Protein AF-A0A1M3QYA3-F1 (afdb_monomer)

Foldseek 3Di:
DDDPDDPDPVVVVVVVVPDPDDDDDDDDDDPDDPPDPPDDDDDDDDDDDDDDDDDPPPPVPLFDPPPPDPVLVVQCVVQVKDQADPDQCFFLLQAPQWADDPDPQHFTAGNRGDGTHRRRMHGNPGDGPVD

Radius of gyration: 26.62 Å; Cα contacts (8 Å, |Δi|>4): 125; chains: 1; bounding box: 57×58×57 Å

Structure (mmCIF, N/CA/C/O backbone):
data_AF-A0A1M3QYA3-F1
#
_entry.id   AF-A0A1M3QYA3-F1
#
loop_
_atom_site.group_PDB
_atom_site.id
_atom_site.type_symbol
_atom_site.label_atom_id
_atom_site.label_alt_id
_atom_site.label_comp_id
_atom_site.label_asym_id
_atom_site.label_entity_id
_atom_site.label_seq_id
_atom_site.pdbx_PDB_ins_code
_atom_site.Cartn_x
_atom_site.Cartn_y
_atom_site.Cartn_z
_atom_site.occupancy
_atom_site.B_iso_or_equiv
_atom_site.auth_seq_id
_atom_site.auth_comp_id
_atom_site.auth_asym_id
_atom_site.auth_atom_id
_atom_site.pdbx_PDB_model_num
ATOM 1 N N . MET A 1 1 ? -35.812 -14.166 -25.492 1.00 38.81 1 MET A N 1
ATOM 2 C CA . MET A 1 1 ? -34.495 -13.525 -25.268 1.00 38.81 1 MET A CA 1
ATOM 3 C C . MET A 1 1 ? -34.704 -12.264 -24.437 1.00 38.81 1 MET A C 1
ATOM 5 O O . MET A 1 1 ? -35.428 -11.384 -24.879 1.00 38.81 1 MET A O 1
ATOM 9 N N . LYS A 1 2 ? -34.163 -12.217 -23.213 1.00 43.97 2 LYS A N 1
ATOM 10 C CA . LYS A 1 2 ? -34.249 -11.064 -22.299 1.00 43.97 2 LYS A CA 1
ATOM 11 C C . LYS A 1 2 ? -33.121 -10.080 -22.628 1.00 43.97 2 LYS A C 1
ATOM 13 O O . LYS A 1 2 ? -31.963 -10.480 -22.584 1.00 43.97 2 LYS A O 1
ATOM 18 N N . LYS A 1 3 ? -33.444 -8.818 -22.919 1.00 50.62 3 LYS A N 1
ATOM 19 C CA . LYS A 1 3 ? -32.495 -7.702 -22.796 1.00 50.62 3 LYS A CA 1
ATOM 20 C C . LYS A 1 3 ? -32.836 -6.975 -21.503 1.00 50.62 3 LYS A C 1
ATOM 22 O O . LYS A 1 3 ? -33.942 -6.463 -21.363 1.00 50.62 3 LYS A O 1
ATOM 27 N N . VAL A 1 4 ? -31.924 -7.021 -20.540 1.00 55.59 4 VAL A N 1
ATOM 28 C CA . VAL A 1 4 ? -32.019 -6.233 -19.311 1.00 55.59 4 VAL A CA 1
ATOM 29 C C . VAL A 1 4 ? -31.307 -4.927 -19.628 1.00 55.59 4 VAL A C 1
ATOM 31 O O . VAL A 1 4 ? -30.080 -4.889 -19.662 1.00 55.59 4 VAL A O 1
ATOM 34 N N . ASP A 1 5 ? -32.082 -3.914 -20.010 1.00 57.56 5 ASP A N 1
ATOM 35 C CA . ASP A 1 5 ? -31.533 -2.626 -20.412 1.00 57.56 5 ASP A CA 1
ATOM 36 C C . ASP A 1 5 ? -31.071 -1.831 -19.189 1.00 57.56 5 ASP A C 1
ATOM 38 O O . ASP A 1 5 ? -31.710 -1.779 -18.136 1.00 57.56 5 ASP A O 1
ATOM 42 N N . MET A 1 6 ? -29.887 -1.274 -19.370 1.00 54.12 6 MET A N 1
ATOM 43 C CA . MET A 1 6 ? -29.020 -0.615 -18.416 1.00 54.12 6 MET A CA 1
ATOM 44 C C . MET A 1 6 ? -29.755 0.528 -17.702 1.00 54.12 6 MET A C 1
ATOM 46 O O . MET A 1 6 ? -30.182 1.494 -18.330 1.00 54.12 6 MET A O 1
ATOM 50 N N . TYR A 1 7 ? -29.894 0.414 -16.378 1.00 60.75 7 TYR A N 1
ATOM 51 C CA . TYR A 1 7 ? -30.497 1.424 -15.507 1.00 60.75 7 TYR A CA 1
ATOM 52 C C . TYR A 1 7 ? -29.838 2.796 -15.743 1.00 60.75 7 TYR A C 1
ATOM 54 O O . TYR A 1 7 ? -28.663 3.028 -15.442 1.00 60.75 7 TYR A O 1
ATOM 62 N N . ASP A 1 8 ? -30.607 3.682 -16.369 1.00 66.31 8 ASP A N 1
ATOM 63 C CA . ASP A 1 8 ? -30.140 4.878 -17.057 1.00 66.31 8 ASP A CA 1
ATOM 64 C C . ASP A 1 8 ? -29.818 6.009 -16.063 1.00 66.31 8 ASP A C 1
ATOM 66 O O . ASP A 1 8 ? -30.690 6.773 -15.633 1.00 66.31 8 ASP A O 1
ATOM 70 N N . ARG A 1 9 ? -28.533 6.140 -15.697 1.00 66.06 9 ARG A N 1
ATOM 71 C CA . ARG A 1 9 ? -27.993 7.224 -14.840 1.00 66.06 9 ARG A CA 1
ATOM 72 C C . ARG A 1 9 ? -28.381 8.626 -15.339 1.00 66.06 9 ARG A C 1
ATOM 74 O O . ARG A 1 9 ? -28.381 9.577 -14.560 1.00 66.06 9 ARG A O 1
ATOM 81 N N . ARG A 1 10 ? -28.737 8.776 -16.621 1.00 62.84 10 ARG A N 1
ATOM 82 C CA . ARG A 1 10 ? -29.099 10.062 -17.238 1.00 62.84 10 ARG A CA 1
ATOM 83 C C . ARG A 1 10 ? -30.530 10.496 -16.911 1.00 62.84 10 ARG A C 1
ATOM 85 O O . ARG A 1 10 ? -30.829 11.686 -17.008 1.00 62.84 10 ARG A O 1
ATOM 92 N N . ARG A 1 11 ? -31.407 9.578 -16.483 1.00 57.88 11 ARG A N 1
ATOM 93 C CA . ARG A 1 11 ? -32.790 9.904 -16.089 1.00 57.88 11 ARG A CA 1
ATOM 94 C C . ARG A 1 11 ? -32.853 10.608 -14.730 1.00 57.88 11 ARG A C 1
ATOM 96 O O . ARG A 1 11 ? -33.621 11.553 -14.588 1.00 57.88 11 ARG A O 1
ATOM 103 N N . PHE A 1 12 ? -31.981 10.230 -13.792 1.00 60.69 12 PHE A N 1
ATOM 104 C CA . PHE A 1 12 ? -31.860 10.889 -12.483 1.00 60.69 12 PHE A CA 1
ATOM 105 C C . PHE A 1 12 ? -31.367 12.334 -12.597 1.00 60.69 12 PHE A C 1
ATOM 107 O O . PHE A 1 12 ? -31.934 13.226 -11.974 1.00 60.69 12 PHE A O 1
ATOM 114 N N . LEU A 1 13 ? -30.378 12.591 -13.459 1.00 64.00 13 LEU A N 1
ATOM 115 C CA . LEU A 1 13 ? -29.887 13.953 -13.694 1.00 64.00 13 LEU A CA 1
ATOM 116 C C . LEU A 1 13 ? -30.956 14.846 -14.339 1.00 64.00 13 LEU A C 1
ATOM 118 O O . LEU A 1 13 ? -31.041 16.018 -14.002 1.00 64.00 13 LEU A O 1
ATOM 122 N N . LYS A 1 14 ? -31.827 14.303 -15.202 1.00 54.22 14 LYS A N 1
ATOM 123 C CA . LYS A 1 14 ? -32.943 15.066 -15.790 1.00 54.22 14 LYS A CA 1
ATOM 124 C C . LYS A 1 14 ? -34.113 15.302 -14.826 1.00 54.22 14 LYS A C 1
ATOM 126 O O . LYS A 1 14 ? -34.856 16.25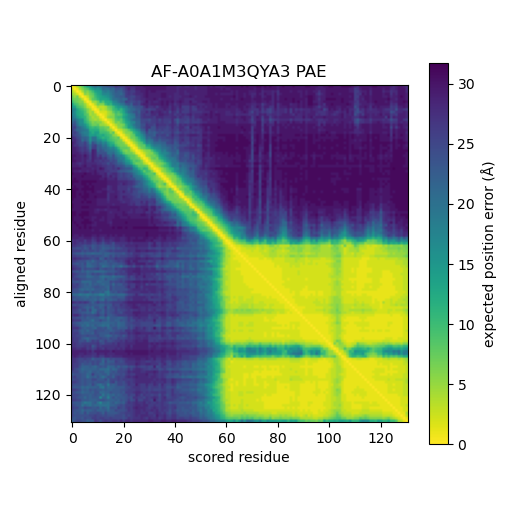5 -15.025 1.00 54.22 14 LYS A O 1
ATOM 131 N N . GLN A 1 15 ? -34.276 14.478 -13.791 1.00 57.97 15 GLN A N 1
ATOM 132 C CA . GLN A 1 15 ? -35.319 14.654 -12.770 1.00 57.97 15 GLN A CA 1
ATOM 133 C C . GLN A 1 15 ? -34.883 15.551 -11.594 1.00 57.97 15 GLN A C 1
ATOM 135 O O . GLN A 1 15 ? -35.739 16.015 -10.848 1.00 57.97 15 GLN A O 1
ATOM 140 N N . GLY A 1 16 ? -33.584 15.846 -11.451 1.00 57.06 16 GLY A N 1
ATOM 141 C CA . GLY A 1 16 ? -33.039 16.677 -10.366 1.00 57.06 16 GLY A CA 1
ATOM 142 C C . GLY A 1 16 ? -33.064 18.197 -10.590 1.00 57.06 16 GLY A C 1
ATOM 143 O O . GLY A 1 16 ? -32.897 18.943 -9.634 1.00 57.06 16 GLY A O 1
ATOM 144 N N . PHE A 1 17 ? -33.303 18.681 -11.814 1.00 55.88 17 PHE A N 1
ATOM 145 C CA . PHE A 1 17 ? -33.327 20.126 -12.122 1.00 55.88 17 PHE A CA 1
ATOM 146 C C . PHE A 1 17 ? -34.729 20.769 -12.053 1.00 55.88 17 PHE A C 1
ATOM 148 O O . PHE A 1 17 ? -34.881 21.942 -12.377 1.00 55.88 17 PHE A O 1
ATOM 155 N N . GLY A 1 18 ? -35.762 20.021 -11.643 1.00 56.50 18 GLY A N 1
ATOM 156 C CA . GLY A 1 18 ? -37.169 20.450 -11.707 1.00 56.50 18 GLY A CA 1
ATOM 157 C C . GLY A 1 18 ? -37.798 20.990 -10.415 1.00 56.50 18 GLY A C 1
ATOM 158 O O . GLY A 1 18 ? -38.992 21.261 -10.428 1.00 56.50 18 GLY A O 1
ATOM 159 N N . TYR A 1 19 ? -37.051 21.136 -9.314 1.00 59.12 19 TYR A N 1
ATOM 160 C CA . TYR A 1 19 ? -37.599 21.589 -8.021 1.00 59.12 19 TYR A CA 1
ATOM 161 C C . TYR A 1 19 ? -36.664 22.557 -7.276 1.00 59.12 19 TYR A C 1
ATOM 163 O O . TYR A 1 19 ? -36.269 22.312 -6.140 1.00 59.12 19 TYR A O 1
ATOM 171 N N . ILE A 1 20 ? -36.328 23.688 -7.900 1.00 60.56 20 ILE A N 1
ATOM 172 C CA . ILE A 1 20 ? -35.880 24.884 -7.167 1.00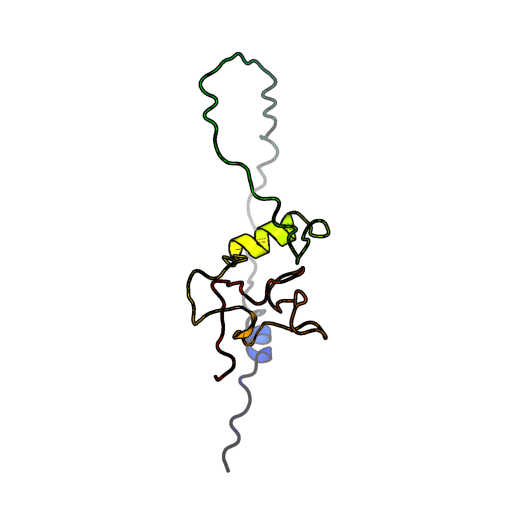 60.56 20 ILE A CA 1
ATOM 173 C C . ILE A 1 20 ? -36.841 26.017 -7.527 1.00 60.56 20 ILE A C 1
ATOM 175 O O . ILE A 1 20 ? -36.590 26.848 -8.396 1.00 60.56 20 ILE A O 1
ATOM 179 N N . SER A 1 21 ? -38.010 25.979 -6.894 1.00 57.97 21 SER A N 1
ATOM 180 C CA . SER A 1 21 ? -38.971 27.075 -6.870 1.00 57.97 21 SER A CA 1
ATOM 181 C C . SER A 1 21 ? -38.455 28.194 -5.963 1.00 57.97 21 SER A C 1
ATOM 183 O O . SER A 1 21 ? -38.059 27.966 -4.823 1.00 57.97 21 SER A O 1
ATOM 185 N N . ILE A 1 22 ? -38.474 29.400 -6.517 1.00 59.62 22 ILE A N 1
ATOM 186 C CA . ILE A 1 22 ? -38.080 30.686 -5.942 1.00 59.62 22 ILE A CA 1
ATOM 187 C C . ILE A 1 22 ? -38.822 30.973 -4.623 1.00 59.62 22 ILE A C 1
ATOM 189 O O . ILE A 1 22 ? -40.048 31.036 -4.605 1.00 59.62 22 ILE A O 1
ATOM 193 N N . LEU A 1 23 ? -38.070 31.260 -3.557 1.00 60.50 23 LEU A N 1
ATOM 194 C CA . LEU A 1 23 ? -38.485 32.166 -2.482 1.00 60.50 23 LEU A CA 1
ATOM 195 C C . LEU A 1 23 ? -37.419 33.258 -2.364 1.00 60.50 23 LEU A C 1
ATOM 197 O O . LEU A 1 23 ? -36.410 33.105 -1.682 1.00 60.50 23 LEU A O 1
ATOM 201 N N . ALA A 1 24 ? -37.639 34.357 -3.079 1.00 59.44 24 ALA A N 1
ATOM 202 C CA . ALA A 1 24 ? -37.030 35.635 -2.756 1.00 59.44 24 ALA A CA 1
ATOM 203 C C . ALA A 1 24 ? -37.989 36.365 -1.810 1.00 59.44 24 ALA A C 1
ATOM 205 O O . ALA A 1 24 ? -39.158 36.507 -2.154 1.00 59.44 24 ALA A O 1
ATOM 206 N N . ILE A 1 25 ? -37.495 36.768 -0.635 1.00 53.94 25 ILE A N 1
ATOM 207 C CA . ILE A 1 25 ? -37.727 38.034 0.093 1.00 53.94 25 ILE A CA 1
ATOM 208 C C . ILE A 1 25 ? -37.219 37.828 1.531 1.00 53.94 25 ILE A C 1
ATOM 210 O O . ILE A 1 25 ? -37.770 37.021 2.275 1.00 53.94 25 ILE A O 1
ATOM 214 N N . GLY A 1 26 ? -36.211 38.609 1.934 1.00 48.16 26 GLY A N 1
ATOM 215 C CA . GLY A 1 26 ? -35.978 38.921 3.347 1.00 48.16 26 GLY A CA 1
ATOM 216 C C . GLY A 1 26 ? -34.520 38.918 3.804 1.00 48.16 26 GLY A C 1
ATOM 217 O O . GLY A 1 26 ? -33.953 37.864 4.051 1.00 48.16 26 GLY A O 1
ATOM 218 N N . GLY A 1 27 ? -33.969 40.112 4.040 1.00 56.50 27 GLY A N 1
ATOM 219 C CA . GLY A 1 27 ? -33.058 40.318 5.172 1.00 56.50 27 GLY A CA 1
ATOM 220 C C . GLY A 1 27 ? -31.568 40.439 4.868 1.00 56.50 27 GLY A C 1
ATOM 221 O O . GLY A 1 27 ? -30.809 39.485 4.974 1.00 56.50 27 GLY A O 1
ATOM 222 N N . VAL A 1 28 ? -31.137 41.675 4.618 1.00 63.94 28 VAL A N 1
ATOM 223 C CA . VAL A 1 28 ? -29.798 42.165 4.968 1.00 63.94 28 VAL A CA 1
ATOM 224 C C . VAL A 1 28 ? -29.581 41.971 6.474 1.00 63.94 28 VAL A C 1
ATOM 226 O O . VAL A 1 28 ? -30.439 42.380 7.243 1.00 63.94 28 VAL A O 1
ATOM 229 N N . VAL A 1 29 ? -28.470 41.343 6.866 1.00 59.41 29 VAL A N 1
ATOM 230 C CA . VAL A 1 29 ? -27.501 41.688 7.935 1.00 59.41 29 VAL A CA 1
ATOM 231 C C . VAL A 1 29 ? -26.747 40.391 8.247 1.00 59.41 29 VAL A C 1
ATOM 233 O O . VAL A 1 29 ? -27.347 39.443 8.727 1.00 59.41 29 VAL A O 1
ATOM 236 N N . TRP A 1 30 ? -25.448 40.345 7.953 1.00 55.66 30 TRP A N 1
ATOM 237 C CA . TRP A 1 30 ? -24.376 39.850 8.838 1.00 55.66 30 TRP A CA 1
ATOM 238 C C . TRP A 1 30 ? -23.049 40.104 8.115 1.00 55.66 30 TRP A C 1
ATOM 240 O O . TRP A 1 30 ? -22.365 39.217 7.611 1.00 55.66 30 TRP A O 1
ATOM 250 N N . GLY A 1 31 ? -22.722 41.393 8.010 1.00 51.81 31 GLY A N 1
ATOM 251 C CA . GLY A 1 31 ? -21.338 41.808 7.886 1.00 51.81 31 GLY A CA 1
ATOM 252 C C . GLY A 1 31 ? -20.667 41.676 9.251 1.00 51.81 31 GLY A C 1
ATOM 253 O O . GLY A 1 31 ? -21.227 42.096 10.257 1.00 51.81 31 GLY A O 1
ATOM 254 N N . ALA A 1 32 ? -19.463 41.115 9.234 1.00 51.88 32 ALA A N 1
ATOM 255 C CA . ALA A 1 32 ? -18.374 41.418 10.154 1.00 51.88 32 ALA A CA 1
ATOM 256 C C . ALA A 1 32 ? -18.644 41.276 11.664 1.00 51.88 32 ALA A C 1
ATOM 258 O O . ALA A 1 32 ? -18.848 42.252 12.378 1.00 51.88 32 ALA A O 1
ATOM 259 N N . CYS A 1 33 ? -18.407 40.066 12.171 1.00 54.69 33 CYS A N 1
ATOM 260 C CA . CYS A 1 33 ? -17.583 39.921 13.369 1.00 54.69 33 CYS A CA 1
ATOM 261 C C . CYS A 1 33 ? -16.796 38.604 13.306 1.00 54.69 33 CYS A C 1
ATOM 263 O O . CYS A 1 33 ? -17.202 37.582 13.842 1.00 54.69 33 CYS A O 1
ATOM 265 N N . ASN A 1 34 ? -15.648 38.632 12.629 1.00 49.78 34 ASN A N 1
ATOM 266 C CA . ASN A 1 34 ? -14.490 37.886 13.118 1.00 49.78 34 ASN A CA 1
ATOM 267 C C . ASN A 1 34 ? -13.225 38.744 12.972 1.00 49.78 34 ASN A C 1
ATOM 269 O O . ASN A 1 34 ? -12.233 38.345 12.373 1.00 49.78 34 ASN A O 1
ATOM 273 N N . SER A 1 35 ? -13.302 39.967 13.509 1.00 48.38 35 SER A N 1
ATOM 274 C CA . SER A 1 35 ? -12.127 40.705 13.979 1.00 48.38 35 SER A CA 1
ATOM 275 C C . SER A 1 35 ? -11.875 40.284 15.423 1.00 48.38 35 SER A C 1
ATOM 277 O O . SER A 1 35 ? -12.250 40.978 16.362 1.00 48.38 35 SER A O 1
ATOM 279 N N . GLY A 1 36 ? -11.274 39.111 15.588 1.00 39.66 36 GLY A N 1
ATOM 280 C CA . GLY A 1 36 ? -10.714 38.644 16.849 1.00 39.66 36 GLY A CA 1
ATOM 281 C C . GLY A 1 36 ? -9.210 38.469 16.697 1.00 39.66 36 GLY A C 1
ATOM 282 O O . GLY A 1 36 ? -8.729 37.351 16.562 1.00 39.66 36 GLY A O 1
ATOM 283 N N . ASN A 1 37 ? -8.466 39.577 16.694 1.00 43.16 37 ASN A N 1
ATOM 284 C CA . ASN A 1 37 ? -7.044 39.550 17.023 1.00 43.16 37 ASN A CA 1
ATOM 285 C C . ASN A 1 37 ? -6.921 39.130 18.497 1.00 43.16 37 ASN A C 1
ATOM 287 O O . ASN A 1 37 ? -7.187 39.942 19.380 1.00 43.16 37 ASN A O 1
ATOM 291 N N . VAL A 1 38 ? -6.510 37.891 18.772 1.00 41.28 38 VAL A N 1
ATOM 292 C CA . VAL A 1 38 ? -5.910 37.528 20.065 1.00 41.28 38 VAL A CA 1
ATOM 293 C C . VAL A 1 38 ? -4.433 37.280 19.806 1.00 41.28 38 VAL A C 1
ATOM 295 O O . VAL A 1 38 ? -4.010 36.209 19.378 1.00 41.28 38 VAL A O 1
ATOM 298 N N . SER A 1 39 ? -3.664 38.346 20.001 1.00 43.81 39 SER A N 1
ATOM 299 C CA . SER A 1 39 ? -2.211 38.334 19.977 1.00 43.81 39 SER A CA 1
ATOM 300 C C . SER A 1 39 ? -1.648 37.737 21.266 1.00 43.81 39 SER A C 1
ATOM 302 O O . SER A 1 39 ? -2.002 38.189 22.349 1.00 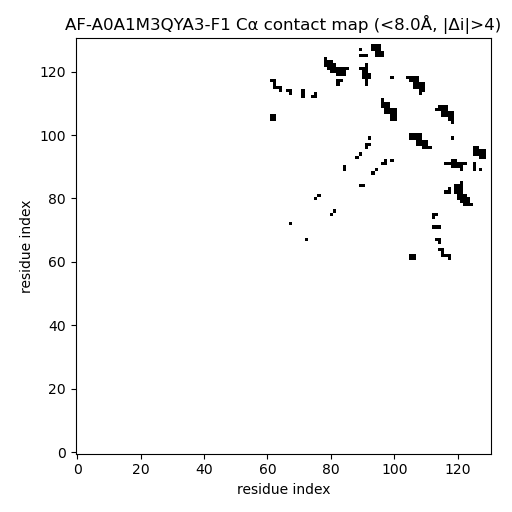43.81 39 SER A O 1
ATOM 304 N N . LYS A 1 40 ? -0.678 36.835 21.063 1.00 35.91 40 LYS A N 1
ATOM 305 C CA . LYS A 1 40 ? 0.595 36.665 21.798 1.00 35.91 40 LYS A CA 1
ATOM 306 C C . LYS A 1 40 ? 0.551 36.144 23.245 1.00 35.91 40 LYS A C 1
ATOM 308 O O . LYS A 1 40 ? -0.035 36.754 24.123 1.00 35.91 40 LYS A O 1
ATOM 313 N N . GLU A 1 41 ? 1.111 34.940 23.445 1.00 36.94 41 GLU A N 1
ATOM 314 C CA . GLU A 1 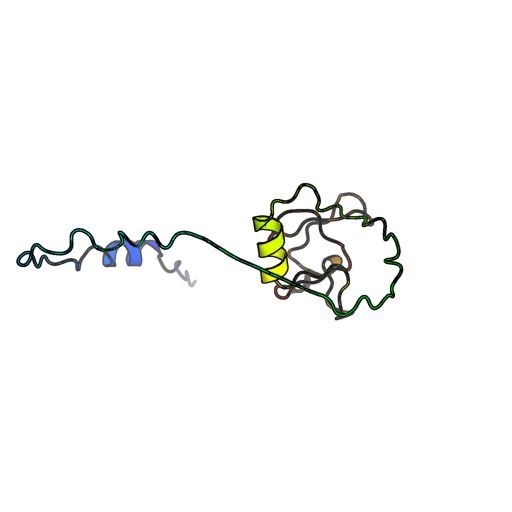41 ? 2.419 34.653 24.106 1.00 36.94 41 GLU A CA 1
ATOM 315 C C . GLU A 1 41 ? 2.283 34.644 25.650 1.00 36.94 41 GLU A C 1
ATOM 317 O O . GLU A 1 41 ? 1.703 35.550 26.222 1.00 36.94 41 GLU A O 1
ATOM 322 N N . GLN A 1 42 ? 2.723 33.645 26.426 1.00 38.53 42 GLN A N 1
ATOM 323 C CA . GLN A 1 42 ? 4.066 33.064 26.455 1.00 38.53 42 GLN A CA 1
ATOM 324 C C . GLN A 1 42 ? 4.135 31.800 27.359 1.00 38.53 42 GLN A C 1
ATOM 326 O O . GLN A 1 42 ? 3.594 31.763 28.460 1.00 38.53 42 GLN A O 1
ATOM 331 N N . LYS A 1 43 ? 4.880 30.802 26.864 1.00 48.84 43 LYS A N 1
ATOM 332 C CA . LYS A 1 43 ? 5.618 29.674 27.499 1.00 48.84 43 LYS A CA 1
ATOM 333 C C . LYS A 1 43 ? 6.378 30.073 28.803 1.00 48.84 43 LYS A C 1
ATOM 335 O O . LYS A 1 43 ? 6.822 31.221 28.828 1.00 48.84 43 LYS A O 1
ATOM 340 N N . PRO A 1 44 ? 6.619 29.212 29.840 1.00 45.22 44 PRO A N 1
ATOM 341 C CA . PRO A 1 44 ? 7.650 28.131 29.826 1.00 45.22 44 PRO A CA 1
ATOM 342 C C . PRO A 1 44 ? 7.378 26.852 30.670 1.00 45.22 44 PRO A C 1
ATOM 344 O O . PRO A 1 44 ? 6.702 26.907 31.684 1.00 45.22 44 PRO A O 1
ATOM 347 N N . ALA A 1 45 ? 7.715 25.656 30.141 1.00 41.00 45 ALA A N 1
ATOM 348 C CA . ALA A 1 45 ? 8.907 24.801 30.419 1.00 41.00 45 ALA A CA 1
ATOM 349 C C . ALA A 1 45 ? 8.712 23.912 31.683 1.00 41.00 45 ALA A C 1
ATOM 351 O O . ALA A 1 45 ? 8.056 24.349 32.609 1.00 41.00 45 ALA A O 1
ATOM 352 N N . ALA A 1 46 ? 9.183 22.672 31.851 1.00 37.38 46 ALA A N 1
ATOM 353 C CA . ALA A 1 46 ? 10.140 21.803 31.174 1.00 37.38 46 ALA A CA 1
ATOM 354 C C . ALA A 1 46 ? 9.957 20.341 31.679 1.00 37.38 46 ALA A C 1
ATOM 356 O O . ALA A 1 46 ? 9.487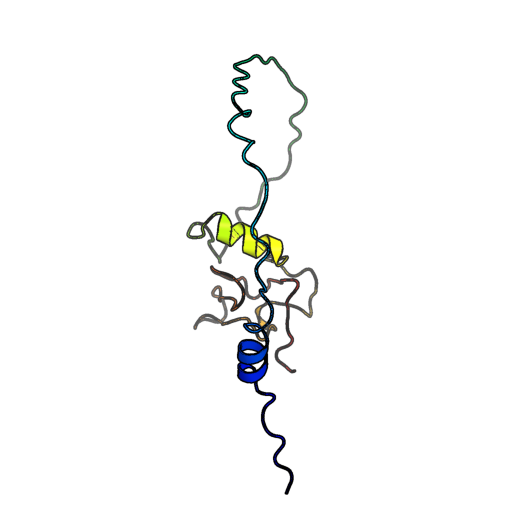 20.147 32.794 1.00 37.38 46 ALA A O 1
ATOM 357 N N . ASN A 1 47 ? 10.440 19.375 30.885 1.00 42.56 47 ASN A N 1
ATOM 358 C CA . ASN A 1 47 ? 11.074 18.092 31.254 1.00 42.56 47 ASN A CA 1
ATOM 359 C C . ASN A 1 47 ? 10.347 17.036 32.112 1.00 42.56 47 ASN A C 1
ATOM 361 O O . ASN A 1 47 ? 10.229 17.176 33.322 1.00 42.56 47 ASN A O 1
ATOM 365 N N . ALA A 1 48 ? 10.066 15.893 31.477 1.00 40.88 48 ALA A N 1
ATOM 366 C CA . ALA A 1 48 ? 10.376 14.518 31.914 1.00 40.88 48 ALA A CA 1
ATOM 367 C C . ALA A 1 48 ? 9.718 13.567 30.890 1.00 40.88 48 ALA A C 1
ATOM 369 O O . ALA A 1 48 ? 8.579 13.801 30.510 1.00 40.88 48 ALA A O 1
ATOM 370 N N . ALA A 1 49 ? 10.313 12.509 30.361 1.00 44.66 49 ALA A N 1
ATOM 371 C CA . ALA A 1 49 ? 11.632 11.930 30.504 1.00 44.66 49 ALA A CA 1
ATOM 372 C C . ALA A 1 49 ? 11.973 11.275 29.155 1.00 44.66 49 ALA A C 1
ATOM 374 O O . ALA A 1 49 ? 11.094 10.747 28.472 1.00 44.66 49 ALA A O 1
ATOM 375 N N . GLU A 1 50 ? 13.244 11.343 28.777 1.00 45.03 50 GLU A N 1
ATOM 376 C CA . GLU A 1 50 ? 13.832 10.436 27.802 1.00 45.03 50 GLU A CA 1
ATOM 377 C C . GLU A 1 50 ? 13.783 9.014 28.368 1.00 45.03 50 GLU A C 1
ATOM 379 O O . GLU A 1 50 ? 14.306 8.751 29.450 1.00 45.03 50 GLU A O 1
ATOM 384 N N . GLU A 1 51 ? 13.179 8.103 27.614 1.00 52.00 51 GLU A N 1
ATOM 385 C CA . GLU A 1 51 ? 13.324 6.664 27.793 1.00 52.00 51 GLU A CA 1
ATOM 386 C C . GLU A 1 51 ? 13.819 6.098 26.446 1.00 52.00 51 GLU A C 1
ATOM 388 O O . GLU A 1 51 ? 13.092 6.158 25.453 1.00 52.00 51 GLU A O 1
ATOM 393 N N . PRO A 1 52 ? 15.078 5.632 26.342 1.00 64.25 52 PRO A N 1
ATOM 394 C CA . PRO A 1 52 ? 15.528 4.771 25.249 1.00 64.25 52 PRO A CA 1
ATOM 395 C C . PRO A 1 52 ? 15.118 3.329 25.593 1.00 64.25 52 PRO A C 1
ATOM 397 O O . PRO A 1 52 ? 15.306 2.928 26.743 1.00 64.25 52 PRO A O 1
ATOM 400 N N . PRO A 1 53 ? 14.598 2.510 24.661 1.00 49.00 53 PRO A N 1
ATOM 401 C CA . PRO A 1 53 ? 15.314 2.116 23.445 1.00 49.00 53 PRO A CA 1
ATOM 402 C C . PRO A 1 53 ? 14.364 2.016 22.227 1.00 49.00 53 PRO A C 1
ATOM 404 O O . PRO A 1 53 ? 13.157 1.926 22.345 1.00 49.00 53 PRO A O 1
ATOM 407 N N . GLU A 1 54 ? 14.832 2.117 20.997 1.00 48.31 54 GLU A N 1
ATOM 408 C CA . GLU A 1 54 ? 15.202 0.930 20.240 1.00 48.31 54 GLU A CA 1
ATOM 409 C C . GLU A 1 54 ? 16.033 1.399 19.058 1.00 48.31 54 GLU A C 1
ATOM 411 O O . GLU A 1 54 ? 15.731 2.395 18.399 1.00 48.31 54 GLU A O 1
ATOM 416 N N . LYS A 1 55 ? 17.103 0.661 18.787 1.00 46.53 55 LYS A N 1
ATOM 417 C CA . LYS A 1 55 ? 17.809 0.761 17.522 1.00 46.53 55 LYS A CA 1
ATOM 418 C C . LYS A 1 55 ? 16.777 0.425 16.458 1.00 46.53 55 LYS A C 1
ATOM 420 O O . LYS A 1 55 ? 16.480 -0.750 16.286 1.00 46.53 55 LYS A O 1
ATOM 425 N N . VAL A 1 56 ? 16.224 1.434 15.788 1.00 44.62 56 VAL A N 1
ATOM 426 C CA . VAL A 1 56 ? 15.473 1.214 14.557 1.00 44.62 56 VAL A CA 1
ATOM 427 C C . VAL A 1 56 ? 16.464 0.476 13.660 1.00 44.62 56 VAL A C 1
ATOM 429 O O . VAL A 1 56 ? 17.506 1.061 13.331 1.00 44.62 56 VAL A O 1
ATOM 432 N N . PRO A 1 57 ? 16.270 -0.824 13.364 1.00 41.31 57 PRO A N 1
ATOM 433 C CA . PRO A 1 57 ? 17.093 -1.445 12.355 1.00 41.31 57 PRO A CA 1
ATOM 434 C C . PRO A 1 57 ? 16.874 -0.585 11.122 1.00 41.31 57 PRO A C 1
ATOM 436 O O . PRO A 1 57 ? 15.737 -0.263 10.775 1.00 41.31 57 PRO A O 1
ATOM 439 N N . VAL A 1 58 ? 17.969 -0.141 10.518 1.00 44.84 58 VAL A N 1
ATOM 440 C CA . VAL A 1 58 ? 17.941 0.445 9.187 1.00 44.84 58 VAL A CA 1
ATOM 441 C C . VAL A 1 58 ? 17.475 -0.685 8.270 1.00 44.84 58 VAL A C 1
ATOM 443 O O . VAL A 1 58 ? 18.279 -1.401 7.681 1.00 44.84 58 VAL A O 1
ATOM 446 N N . SER A 1 59 ? 16.162 -0.912 8.239 1.00 45.59 59 SER A N 1
ATOM 447 C CA . SER A 1 59 ? 15.500 -1.534 7.117 1.00 45.59 59 SER A CA 1
ATOM 448 C C . SER A 1 59 ? 15.745 -0.542 6.002 1.00 45.59 59 SER A C 1
ATOM 450 O O . SER A 1 59 ? 15.239 0.579 6.021 1.00 45.59 59 SER A O 1
ATOM 452 N N . SER A 1 60 ? 16.657 -0.883 5.100 1.00 55.94 60 SER A N 1
ATOM 453 C CA . SER A 1 60 ? 16.732 -0.220 3.812 1.00 55.94 60 SER A CA 1
ATOM 454 C C . SER A 1 60 ? 15.398 -0.501 3.132 1.00 55.94 60 SER A C 1
ATOM 456 O O . SER A 1 60 ? 15.267 -1.540 2.483 1.00 55.94 60 SER A O 1
ATOM 458 N N . ASP A 1 61 ? 14.400 0.347 3.389 1.00 67.12 61 ASP A N 1
ATOM 459 C CA . ASP A 1 61 ? 13.045 0.142 2.905 1.00 67.12 61 ASP A CA 1
ATOM 460 C C . ASP A 1 61 ? 13.109 -0.026 1.388 1.00 67.12 61 ASP A C 1
ATOM 462 O O . ASP A 1 61 ? 13.510 0.906 0.683 1.00 67.12 61 ASP A O 1
ATOM 466 N N . PRO A 1 62 ? 12.763 -1.207 0.850 1.00 75.06 62 PRO A N 1
ATOM 467 C CA . PRO A 1 62 ? 12.875 -1.450 -0.582 1.00 75.06 62 PRO A CA 1
ATOM 468 C C . PRO A 1 62 ? 11.923 -0.539 -1.370 1.00 75.06 62 PRO A C 1
ATOM 470 O O . PRO A 1 62 ? 12.124 -0.314 -2.563 1.00 75.06 62 PRO A O 1
ATOM 473 N N . CYS A 1 63 ? 10.900 -0.003 -0.696 1.00 87.56 63 CYS A N 1
ATOM 474 C CA . CYS A 1 63 ? 9.834 0.815 -1.251 1.00 87.56 63 CYS A CA 1
ATOM 475 C C . CYS A 1 63 ? 9.897 2.248 -0.730 1.00 87.56 63 CYS A C 1
ATOM 477 O O . CYS A 1 63 ? 9.017 2.673 0.013 1.00 87.56 63 CYS A O 1
ATOM 479 N N . ASP A 1 64 ? 10.915 2.994 -1.153 1.00 88.44 64 ASP A N 1
ATOM 480 C CA . ASP A 1 64 ? 11.103 4.391 -0.760 1.00 88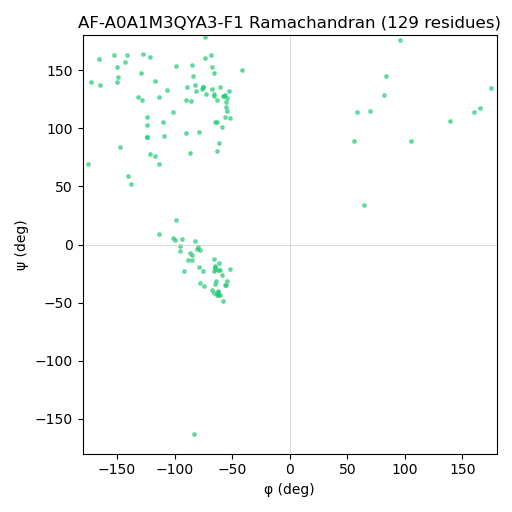.44 64 ASP A CA 1
ATOM 481 C C . ASP A 1 64 ? 9.870 5.268 -1.073 1.00 88.44 64 ASP A C 1
ATOM 483 O O . ASP A 1 64 ? 9.428 5.391 -2.218 1.00 88.44 64 ASP A O 1
ATOM 487 N N . ILE A 1 65 ? 9.321 5.905 -0.037 1.00 92.31 65 ILE A N 1
ATOM 488 C CA . ILE A 1 65 ? 8.161 6.799 -0.121 1.00 92.31 65 ILE A CA 1
ATOM 489 C C . ILE A 1 65 ? 8.529 8.289 -0.092 1.00 92.31 65 ILE A C 1
ATOM 491 O O . ILE A 1 65 ? 7.625 9.121 -0.058 1.00 92.31 65 ILE A O 1
ATOM 495 N N . THR A 1 66 ? 9.811 8.660 -0.113 1.00 91.00 66 THR A N 1
ATOM 496 C CA . THR A 1 66 ? 10.258 10.067 -0.022 1.00 91.00 66 THR A CA 1
ATOM 497 C C . THR A 1 66 ? 9.702 10.965 -1.129 1.00 91.00 66 THR A C 1
ATOM 499 O O . THR A 1 66 ? 9.532 12.165 -0.924 1.00 91.00 66 THR A O 1
ATOM 502 N N . ALA A 1 67 ? 9.360 10.394 -2.287 1.00 91.50 67 ALA A N 1
ATOM 503 C CA . ALA A 1 67 ? 8.737 11.108 -3.400 1.00 91.50 67 ALA A CA 1
ATOM 504 C C . ALA A 1 67 ? 7.227 11.380 -3.214 1.00 91.50 67 ALA A C 1
ATOM 506 O O . ALA A 1 67 ? 6.614 12.024 -4.068 1.00 91.50 67 ALA A O 1
ATOM 507 N N . LEU A 1 68 ? 6.600 10.875 -2.145 1.00 94.88 68 LEU A N 1
ATOM 508 C CA . LEU A 1 68 ? 5.177 11.077 -1.873 1.00 94.88 68 LEU A CA 1
ATOM 509 C C . LEU A 1 68 ? 4.897 12.398 -1.165 1.00 94.88 68 LEU A C 1
ATOM 511 O O . LEU A 1 68 ? 5.632 12.834 -0.283 1.00 94.88 68 LEU A O 1
ATOM 515 N N . THR A 1 69 ? 3.760 13.007 -1.504 1.00 98.00 69 THR A N 1
ATOM 516 C CA . THR A 1 69 ? 3.266 14.170 -0.766 1.00 98.00 69 THR A CA 1
ATOM 517 C C . THR A 1 69 ? 2.704 13.756 0.595 1.00 98.00 69 THR A C 1
ATOM 519 O O . THR A 1 69 ? 2.285 12.614 0.803 1.00 98.00 69 THR A O 1
ATOM 522 N N . GLU A 1 70 ? 2.586 14.706 1.524 1.00 97.25 70 GLU A N 1
ATOM 523 C CA . GLU A 1 70 ? 1.908 14.457 2.804 1.00 97.25 70 GLU A CA 1
ATOM 524 C C . GLU A 1 70 ? 0.469 13.956 2.620 1.00 97.25 70 GLU A C 1
ATOM 526 O O . GLU A 1 70 ? -0.013 13.134 3.403 1.00 97.25 70 GLU A O 1
ATOM 531 N N . GLN A 1 71 ? -0.224 14.439 1.584 1.00 97.94 71 GLN A N 1
ATOM 532 C CA . GLN A 1 71 ? -1.584 14.007 1.281 1.00 97.94 71 GLN A CA 1
ATOM 533 C C . GLN A 1 71 ? -1.617 12.547 0.818 1.00 97.94 71 GLN A C 1
ATOM 535 O O . GLN A 1 71 ? -2.499 11.799 1.239 1.00 97.94 71 GLN A O 1
ATOM 540 N N . ASP A 1 72 ? -0.644 12.113 0.014 1.00 97.81 72 ASP A N 1
ATOM 541 C CA . ASP A 1 72 ? -0.523 10.712 -0.399 1.00 97.81 72 ASP A CA 1
ATOM 542 C C . ASP A 1 72 ? -0.271 9.802 0.808 1.00 97.81 72 ASP A C 1
ATOM 544 O O . ASP A 1 72 ? -0.931 8.773 0.960 1.00 97.81 72 ASP A O 1
ATOM 548 N N . ILE A 1 73 ? 0.618 10.213 1.717 1.00 97.06 73 ILE A N 1
ATOM 549 C CA . ILE A 1 73 ? 0.904 9.475 2.955 1.00 97.06 73 ILE A CA 1
ATOM 550 C C . ILE A 1 73 ? -0.351 9.386 3.836 1.00 97.06 73 ILE A C 1
ATOM 552 O O . ILE A 1 73 ? -0.668 8.315 4.360 1.00 97.06 73 ILE A O 1
ATOM 556 N N . LYS A 1 74 ? -1.108 10.483 3.978 1.00 97.88 74 LYS A N 1
ATOM 557 C CA . LYS A 1 74 ? -2.386 10.488 4.711 1.00 97.88 74 LYS A CA 1
ATOM 558 C C . LYS A 1 74 ? -3.400 9.533 4.085 1.00 97.88 74 LYS A C 1
ATOM 560 O O . LYS A 1 74 ? -4.031 8.778 4.818 1.00 97.88 74 LYS A O 1
ATOM 565 N N . ASN A 1 75 ? -3.518 9.511 2.757 1.00 97.69 75 ASN A N 1
ATOM 566 C CA . ASN A 1 75 ? -4.426 8.603 2.053 1.00 97.69 75 ASN A CA 1
ATOM 567 C C . ASN A 1 75 ? -4.051 7.130 2.290 1.00 97.69 75 ASN A C 1
ATOM 569 O O . ASN A 1 75 ? -4.925 6.315 2.573 1.00 97.69 75 ASN A O 1
ATOM 573 N N . ARG A 1 76 ? -2.755 6.791 2.253 1.00 97.75 76 ARG A N 1
ATOM 574 C CA . ARG A 1 76 ? -2.264 5.437 2.570 1.00 97.75 76 ARG A CA 1
ATOM 575 C C . ARG A 1 76 ? -2.661 5.011 3.983 1.00 97.75 76 ARG A C 1
ATOM 577 O O . ARG A 1 76 ? -3.233 3.939 4.164 1.00 97.75 76 ARG A O 1
ATOM 584 N N . LYS A 1 77 ? -2.431 5.883 4.970 1.00 97.12 77 LYS A N 1
ATOM 585 C CA . LYS A 1 77 ? -2.819 5.643 6.369 1.00 97.12 77 LYS A CA 1
ATOM 586 C C . LYS A 1 77 ? -4.334 5.512 6.536 1.00 97.12 77 LYS A C 1
ATOM 588 O O . LYS A 1 77 ? -4.786 4.628 7.253 1.00 97.12 77 LYS A O 1
ATOM 593 N N . ALA A 1 78 ? -5.121 6.339 5.847 1.00 97.94 78 ALA A N 1
ATOM 594 C CA . ALA A 1 78 ? -6.583 6.290 5.897 1.00 97.94 78 ALA A CA 1
ATOM 595 C C . ALA A 1 78 ? -7.159 4.975 5.342 1.00 97.94 78 ALA A C 1
ATOM 597 O O . ALA A 1 78 ? -8.182 4.497 5.825 1.00 97.94 78 ALA A O 1
ATOM 598 N N . LEU A 1 79 ? -6.485 4.362 4.365 1.00 98.00 79 LEU A N 1
ATOM 599 C CA . LEU A 1 79 ? -6.817 3.031 3.843 1.00 98.00 79 LEU A CA 1
ATOM 600 C C . LEU A 1 79 ? -6.243 1.891 4.705 1.00 98.00 79 LEU A C 1
ATOM 602 O O . LEU A 1 79 ? -6.380 0.720 4.353 1.00 98.00 79 LEU A O 1
ATOM 606 N N . GLY A 1 80 ? -5.588 2.214 5.823 1.00 97.81 80 GLY A N 1
ATOM 607 C CA . GLY A 1 80 ? -4.965 1.247 6.721 1.00 97.81 80 GLY A CA 1
ATOM 608 C C . GLY A 1 80 ? -3.816 0.482 6.073 1.00 97.81 80 GLY A C 1
ATOM 609 O O . GLY A 1 80 ? -3.663 -0.705 6.347 1.00 97.81 80 GLY A O 1
ATOM 610 N N . TYR A 1 81 ? -3.061 1.126 5.176 1.00 97.81 81 TYR A N 1
ATOM 611 C CA . TYR A 1 81 ? -1.894 0.500 4.567 1.00 97.81 81 TYR A CA 1
ATOM 612 C C . TYR A 1 81 ? -0.795 0.246 5.607 1.00 97.81 81 TYR A C 1
ATOM 614 O O . TYR A 1 81 ? -0.393 1.167 6.321 1.00 97.81 81 TYR A O 1
ATOM 622 N N . VAL A 1 82 ? -0.289 -0.983 5.630 1.00 96.31 82 VAL A N 1
ATOM 623 C CA . VAL A 1 82 ? 0.877 -1.436 6.394 1.00 96.31 82 VAL A CA 1
ATOM 624 C C . VAL A 1 82 ? 1.835 -2.169 5.460 1.00 96.31 82 VAL A C 1
ATOM 626 O O . V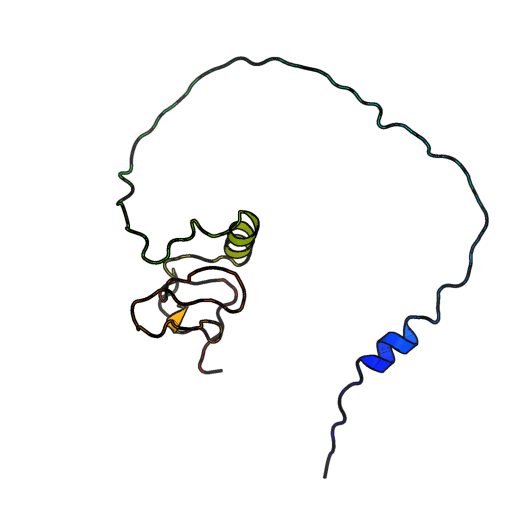AL A 1 82 ? 1.411 -2.781 4.477 1.00 96.31 82 VAL A O 1
ATOM 629 N N . GLU A 1 83 ? 3.127 -2.066 5.744 1.00 94.31 83 GLU A N 1
ATOM 630 C CA . GLU A 1 83 ? 4.190 -2.620 4.896 1.00 94.31 83 GLU A CA 1
ATOM 631 C C . GLU A 1 83 ? 4.357 -4.126 5.055 1.00 94.31 83 GLU A C 1
ATOM 633 O O . GLU A 1 83 ? 4.593 -4.807 4.061 1.00 94.31 83 GLU A O 1
ATOM 638 N N . ASP A 1 84 ? 4.110 -4.629 6.261 1.00 93.44 84 ASP A N 1
ATOM 639 C CA . ASP A 1 84 ? 4.044 -6.049 6.570 1.00 93.44 84 ASP A CA 1
ATOM 640 C C . ASP A 1 84 ? 2.622 -6.417 6.975 1.00 93.44 84 ASP A C 1
ATOM 642 O O . ASP A 1 84 ? 2.018 -5.796 7.859 1.00 93.44 84 ASP A O 1
ATOM 646 N N . THR A 1 85 ? 2.062 -7.428 6.315 1.00 96.31 85 THR A N 1
ATOM 647 C CA . THR A 1 85 ? 0.720 -7.885 6.650 1.00 96.31 85 THR A CA 1
ATOM 648 C C . THR A 1 85 ? 0.673 -8.531 8.042 1.00 96.31 85 THR A C 1
ATOM 650 O O . THR A 1 85 ? 1.477 -9.411 8.355 1.00 96.31 85 THR A O 1
ATOM 653 N N . PRO A 1 86 ? -0.317 -8.179 8.882 1.00 93.62 86 PRO A N 1
ATOM 654 C CA . PRO A 1 86 ? -0.625 -8.936 10.090 1.00 93.62 86 PRO A CA 1
ATOM 655 C C . PRO A 1 86 ? -1.480 -10.183 9.798 1.00 93.62 86 PRO A C 1
ATOM 657 O O . PRO A 1 86 ? -1.801 -10.935 10.716 1.00 93.62 86 PRO A O 1
ATOM 660 N N . ILE A 1 87 ? -1.900 -10.394 8.544 1.00 96.31 87 ILE A N 1
ATOM 661 C CA . ILE A 1 87 ? -2.808 -11.468 8.132 1.00 96.31 87 ILE A CA 1
ATOM 662 C C . ILE A 1 87 ? -2.109 -12.284 7.033 1.00 96.31 87 ILE A C 1
ATOM 664 O O . ILE A 1 87 ? -2.099 -11.844 5.884 1.00 96.31 87 ILE A O 1
ATOM 668 N N . PRO A 1 88 ? -1.567 -13.479 7.338 1.00 92.94 88 PRO A N 1
ATOM 669 C CA . PRO A 1 88 ? -0.727 -14.236 6.402 1.00 92.94 88 PRO A CA 1
ATOM 670 C C . PRO A 1 88 ? -1.361 -14.518 5.033 1.00 92.94 88 PRO A C 1
ATOM 672 O O . PRO A 1 88 ? -0.665 -14.572 4.027 1.00 92.94 88 PRO A O 1
ATOM 675 N N . GLU A 1 89 ? -2.684 -14.673 4.983 1.00 94.50 89 GLU A N 1
ATOM 676 C CA . GLU A 1 89 ? -3.433 -14.953 3.750 1.00 94.50 89 GLU A CA 1
ATOM 677 C C . GLU A 1 89 ? -3.798 -13.691 2.949 1.00 94.50 89 GLU A C 1
ATOM 679 O O . GLU A 1 89 ? -4.315 -13.792 1.839 1.00 94.50 89 GLU A O 1
ATOM 684 N N . LYS A 1 90 ? -3.577 -12.493 3.509 1.00 97.31 90 LYS A N 1
ATOM 685 C CA . LYS A 1 90 ? -3.984 -11.218 2.908 1.00 97.31 90 LYS A CA 1
ATOM 686 C C . LYS A 1 90 ? -2.790 -10.298 2.756 1.00 97.31 90 LYS A C 1
ATOM 688 O O . LYS A 1 90 ? -2.463 -9.511 3.639 1.00 97.31 90 LYS A O 1
ATOM 693 N N . THR A 1 91 ? -2.190 -10.371 1.588 1.00 97.12 91 THR A N 1
ATOM 694 C CA . THR A 1 91 ? -1.015 -9.606 1.172 1.00 97.12 91 THR A CA 1
ATOM 695 C C . THR A 1 91 ? -1.337 -8.778 -0.069 1.00 97.12 91 THR A C 1
ATOM 697 O O . THR A 1 91 ? -2.306 -9.039 -0.788 1.00 97.12 91 THR A O 1
ATOM 700 N N . CYS A 1 92 ? -0.533 -7.762 -0.366 1.00 96.62 92 CYS A N 1
ATOM 701 C CA . CYS A 1 92 ? -0.662 -7.012 -1.606 1.00 96.62 92 CYS A CA 1
ATOM 702 C C . CYS A 1 92 ? -0.427 -7.923 -2.821 1.00 96.62 92 CYS A C 1
ATOM 704 O O . CYS A 1 92 ? -1.198 -7.858 -3.772 1.00 96.62 92 CYS A O 1
ATOM 706 N N . ASP A 1 93 ? 0.537 -8.842 -2.783 1.00 95.19 93 ASP A N 1
ATOM 707 C CA . ASP A 1 93 ? 0.798 -9.778 -3.883 1.00 95.19 93 ASP A CA 1
ATOM 708 C C . ASP A 1 93 ? -0.349 -10.771 -4.152 1.00 95.19 93 ASP A C 1
ATOM 710 O O . ASP A 1 93 ? -0.478 -11.248 -5.280 1.00 95.19 93 ASP A O 1
ATOM 714 N N . SER A 1 94 ? -1.235 -11.018 -3.186 1.00 95.62 94 SER A N 1
ATOM 715 C CA . SER A 1 94 ? -2.473 -11.795 -3.343 1.00 95.62 94 SER A CA 1
ATOM 716 C C . SER A 1 94 ? -3.706 -10.922 -3.614 1.00 95.62 94 SER A C 1
ATOM 718 O O . SER A 1 94 ? -4.794 -11.445 -3.847 1.00 95.62 94 SER A O 1
ATOM 720 N N . CYS A 1 95 ? -3.549 -9.594 -3.653 1.00 97.56 95 CYS A N 1
ATOM 721 C CA . CYS A 1 95 ? -4.632 -8.636 -3.862 1.00 97.56 95 CYS A CA 1
ATOM 722 C C . CYS A 1 95 ? -4.875 -8.329 -5.349 1.00 97.56 95 CYS A C 1
ATOM 724 O O . CYS A 1 95 ? -3.951 -8.034 -6.108 1.00 97.56 95 CYS A O 1
ATOM 726 N N . LYS A 1 96 ? -6.141 -8.297 -5.770 1.00 97.69 96 LYS A N 1
ATOM 727 C CA . LYS A 1 96 ? -6.595 -7.969 -7.133 1.00 97.69 96 LYS A CA 1
ATOM 728 C C . LYS A 1 96 ? -6.247 -6.545 -7.575 1.00 97.69 96 LYS A C 1
ATOM 730 O O . LYS A 1 96 ? -6.207 -6.267 -8.769 1.00 97.69 96 LYS A O 1
ATOM 735 N N . LEU A 1 97 ? -6.014 -5.644 -6.622 1.00 97.69 97 LEU A N 1
ATOM 736 C CA . LEU A 1 97 ? -5.728 -4.225 -6.866 1.00 97.69 97 LEU A CA 1
ATOM 737 C C . LEU A 1 97 ? -4.228 -3.906 -6.910 1.00 97.69 97 LEU A C 1
ATOM 739 O O . LEU A 1 97 ? -3.855 -2.762 -7.186 1.00 97.69 97 LEU A O 1
ATOM 743 N N . PHE A 1 98 ? -3.379 -4.890 -6.614 1.00 97.12 98 PHE A N 1
ATOM 744 C CA . PHE A 1 98 ? -1.934 -4.753 -6.689 1.00 97.12 98 PHE A CA 1
ATOM 745 C C . PHE A 1 98 ? -1.447 -4.940 -8.122 1.00 97.12 98 PHE A C 1
ATOM 747 O O . PHE A 1 98 ? -1.803 -5.902 -8.805 1.00 97.12 98 PHE A O 1
ATOM 754 N N . ILE A 1 99 ? -0.600 -4.017 -8.555 1.00 95.50 99 ILE A N 1
ATOM 755 C CA . ILE A 1 99 ? 0.021 -4.002 -9.871 1.00 95.50 99 ILE A CA 1
ATOM 756 C C . ILE A 1 99 ? 1.506 -4.320 -9.647 1.00 95.50 99 ILE A C 1
ATOM 758 O O . ILE A 1 99 ? 2.226 -3.458 -9.127 1.00 95.50 99 ILE A O 1
ATOM 762 N N . PRO A 1 100 ? 1.968 -5.542 -9.972 1.00 93.12 100 PRO A N 1
ATOM 763 C CA . PRO A 1 100 ? 3.354 -5.937 -9.753 1.00 93.12 100 PRO A CA 1
ATOM 764 C C . PRO A 1 100 ? 4.304 -5.124 -10.638 1.00 93.12 100 PRO A C 1
ATOM 766 O O . PRO A 1 100 ? 3.961 -4.756 -11.763 1.00 93.12 100 PRO A O 1
ATOM 769 N N . ALA A 1 101 ? 5.512 -4.866 -10.137 1.00 89.50 101 ALA A N 1
ATOM 770 C CA . ALA A 1 101 ? 6.619 -4.443 -10.986 1.00 89.50 101 ALA A CA 1
ATOM 771 C C . ALA A 1 101 ? 7.049 -5.602 -11.904 1.00 89.50 101 ALA A C 1
ATOM 773 O O . ALA A 1 101 ? 6.721 -6.762 -11.651 1.00 89.50 101 ALA A O 1
ATOM 774 N N . ASN A 1 102 ? 7.794 -5.297 -12.970 1.00 81.81 102 ASN A N 1
ATOM 775 C CA . ASN A 1 102 ? 8.272 -6.320 -13.909 1.00 81.81 102 ASN A CA 1
ATOM 776 C C . ASN A 1 102 ? 9.171 -7.378 -13.233 1.00 81.81 102 ASN A C 1
ATOM 778 O O . ASN A 1 102 ? 9.263 -8.497 -13.732 1.00 81.81 102 ASN A O 1
ATOM 782 N N . ASP A 1 103 ? 9.767 -7.051 -12.081 1.00 73.62 103 ASP A N 1
ATOM 783 C CA . ASP A 1 103 ? 10.564 -7.965 -11.265 1.00 73.62 103 ASP A CA 1
ATOM 784 C C . ASP A 1 103 ? 9.818 -8.383 -9.984 1.00 73.62 103 ASP A C 1
ATOM 786 O O . ASP A 1 103 ? 9.319 -7.551 -9.226 1.00 73.62 103 ASP A O 1
ATOM 790 N N . ILE A 1 104 ? 9.821 -9.689 -9.684 1.00 61.16 104 ILE A N 1
ATOM 791 C CA . ILE A 1 104 ? 9.048 -10.340 -8.598 1.00 61.16 104 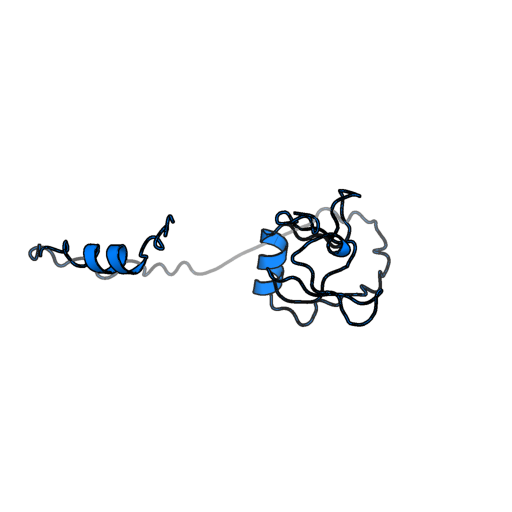ILE A CA 1
ATOM 792 C C . ILE A 1 104 ? 9.423 -9.833 -7.185 1.00 61.16 104 ILE A C 1
ATOM 794 O O . ILE A 1 104 ? 8.681 -10.041 -6.229 1.00 61.16 104 ILE A O 1
ATOM 798 N N . LYS A 1 105 ? 10.563 -9.150 -7.033 1.00 63.00 105 LYS A N 1
ATOM 799 C CA . LYS A 1 105 ? 11.072 -8.640 -5.744 1.00 63.00 105 LYS A CA 1
ATOM 800 C C . LYS A 1 105 ? 11.105 -7.115 -5.649 1.00 63.00 105 LYS A C 1
ATOM 802 O O . LYS A 1 105 ? 11.697 -6.579 -4.717 1.00 63.00 105 LYS A O 1
ATOM 807 N N . GLN A 1 106 ? 10.513 -6.421 -6.614 1.00 83.81 106 GLN A N 1
ATOM 808 C CA . GLN A 1 106 ? 10.402 -4.971 -6.587 1.00 83.81 106 GLN A CA 1
ATOM 809 C C . GLN A 1 106 ? 9.025 -4.544 -6.095 1.00 83.81 106 GLN A C 1
ATOM 811 O O . GLN A 1 106 ? 8.024 -5.248 -6.235 1.00 83.81 106 GLN A O 1
ATOM 816 N N . CYS A 1 107 ? 8.992 -3.353 -5.517 1.00 92.50 107 CYS A N 1
ATOM 817 C CA . CYS A 1 107 ? 7.769 -2.710 -5.081 1.00 92.50 107 CYS A CA 1
ATOM 818 C C . CYS A 1 107 ? 6.805 -2.545 -6.247 1.00 92.50 107 CYS A C 1
ATOM 820 O O . CYS A 1 107 ? 7.161 -1.979 -7.280 1.00 92.50 107 CYS A O 1
ATOM 822 N N . GLY A 1 108 ? 5.576 -3.012 -6.065 1.00 94.50 108 GLY A N 1
ATOM 823 C CA . GLY A 1 108 ? 4.512 -2.757 -7.023 1.00 94.50 108 GLY A CA 1
ATOM 824 C C . GLY A 1 108 ? 3.860 -1.401 -6.786 1.00 94.50 108 GLY A C 1
ATOM 825 O O . GLY A 1 108 ? 4.366 -0.541 -6.063 1.00 94.50 108 GLY A O 1
ATOM 826 N N . THR A 1 109 ? 2.677 -1.232 -7.360 1.00 95.94 109 THR A N 1
ATOM 827 C CA . THR A 1 109 ? 1.779 -0.109 -7.071 1.00 95.94 109 THR A CA 1
ATOM 828 C C . THR A 1 109 ? 0.389 -0.633 -6.712 1.00 95.94 109 THR A C 1
ATOM 830 O O . THR A 1 109 ? 0.071 -1.798 -6.946 1.00 95.94 109 THR A O 1
ATOM 833 N N . CYS A 1 110 ? -0.450 0.210 -6.113 1.00 97.75 110 CYS A N 1
ATOM 834 C CA . CYS A 1 110 ? -1.841 -0.120 -5.804 1.00 97.75 110 CYS A CA 1
ATOM 835 C C . CYS A 1 110 ? -2.773 0.810 -6.580 1.00 97.75 110 CYS A C 1
ATOM 837 O O . CYS A 1 110 ? -2.521 2.008 -6.684 1.00 97.75 110 CYS A O 1
ATOM 839 N N . ALA A 1 111 ? -3.888 0.284 -7.085 1.00 97.62 111 ALA A N 1
ATOM 840 C CA . ALA A 1 111 ? -4.882 1.090 -7.793 1.00 97.62 111 ALA A CA 1
ATOM 841 C C . ALA A 1 111 ? -5.572 2.155 -6.908 1.00 97.62 111 ALA A C 1
ATOM 843 O O . ALA A 1 111 ? -6.163 3.095 -7.437 1.00 97.62 111 ALA A O 1
ATOM 844 N N . LEU A 1 112 ? -5.519 2.016 -5.576 1.00 97.88 112 LEU A N 1
ATOM 845 C CA . LEU A 1 112 ? -6.244 2.882 -4.636 1.00 97.88 112 LEU A CA 1
ATOM 846 C C . LEU A 1 112 ? -5.444 4.092 -4.142 1.00 97.88 112 LEU A C 1
ATOM 848 O O . LEU A 1 112 ? -6.040 5.065 -3.684 1.00 97.88 112 LEU A O 1
ATOM 852 N N . PHE A 1 113 ? -4.113 4.048 -4.194 1.00 97.56 113 PHE A N 1
ATOM 853 C CA . PHE A 1 113 ? -3.267 5.105 -3.642 1.00 97.56 113 PHE A CA 1
ATOM 854 C C . PHE A 1 113 ? -1.922 5.199 -4.365 1.00 97.56 113 PHE A C 1
ATOM 856 O O . PHE A 1 113 ? -1.510 4.295 -5.085 1.00 97.56 113 PHE A O 1
ATOM 863 N N . LYS A 1 114 ? -1.229 6.325 -4.182 1.00 96.88 114 LYS A N 1
ATOM 864 C CA . LYS A 1 114 ? 0.033 6.620 -4.867 1.00 96.88 114 LYS A CA 1
ATOM 865 C C . LYS A 1 114 ? 1.250 6.028 -4.152 1.00 96.88 114 LYS A C 1
ATOM 867 O O . LYS A 1 114 ? 1.265 5.865 -2.930 1.00 96.88 114 LYS A O 1
ATOM 872 N N . GLY A 1 115 ? 2.294 5.784 -4.941 1.00 94.75 115 GLY A N 1
ATOM 873 C CA . GLY A 1 115 ? 3.612 5.358 -4.474 1.00 94.75 115 GLY A CA 1
ATOM 874 C C . GLY A 1 115 ? 3.842 3.852 -4.505 1.00 94.75 115 GLY A C 1
ATOM 875 O O . GLY A 1 115 ? 2.924 3.090 -4.823 1.00 94.75 115 GLY A O 1
ATOM 876 N N . PRO A 1 116 ? 5.068 3.431 -4.165 1.00 95.38 116 PRO A N 1
ATOM 877 C CA . PRO A 1 116 ? 5.444 2.028 -4.159 1.00 95.38 116 PRO A CA 1
ATOM 878 C C . PRO A 1 116 ? 4.709 1.259 -3.058 1.00 95.38 116 PRO A C 1
ATOM 880 O O . PRO A 1 116 ? 4.292 1.823 -2.040 1.00 95.38 116 PRO A O 1
ATOM 883 N N . VAL A 1 117 ? 4.517 -0.034 -3.286 1.00 95.94 117 VAL A N 1
ATOM 884 C CA . VAL A 1 117 ? 3.788 -0.949 -2.406 1.00 95.94 117 VAL A CA 1
ATOM 885 C C . VAL A 1 117 ? 4.614 -2.203 -2.188 1.00 95.94 117 VAL A C 1
ATOM 887 O O . VAL A 1 117 ? 5.019 -2.851 -3.156 1.00 95.94 117 VAL A O 1
ATOM 890 N N . GLN A 1 118 ? 4.828 -2.547 -0.918 1.00 95.12 118 GLN A N 1
ATOM 891 C CA . GLN A 1 118 ? 5.465 -3.801 -0.539 1.00 95.12 118 GLN A CA 1
ATOM 892 C C . GLN A 1 118 ? 4.552 -4.966 -0.952 1.00 95.12 118 GLN A C 1
ATOM 894 O O . GLN A 1 118 ? 3.376 -4.959 -0.585 1.00 95.12 118 GLN A O 1
ATOM 899 N N . PRO A 1 119 ? 5.049 -5.978 -1.691 1.00 94.75 119 PRO A N 1
ATOM 900 C CA . PRO A 1 119 ? 4.257 -7.161 -2.034 1.00 94.75 119 PRO A CA 1
ATOM 901 C C . PRO A 1 119 ? 3.670 -7.865 -0.796 1.00 94.75 119 PRO A C 1
ATOM 903 O O . PRO A 1 119 ? 2.535 -8.332 -0.841 1.00 94.75 119 PRO A O 1
ATOM 906 N N . GLY A 1 120 ? 4.401 -7.867 0.325 1.00 94.75 120 GLY A N 1
ATOM 907 C CA . GLY A 1 120 ? 3.957 -8.413 1.615 1.00 94.75 120 GLY A CA 1
ATOM 908 C C . GLY A 1 120 ? 3.032 -7.503 2.434 1.00 94.75 120 GLY A C 1
ATOM 909 O O . GLY A 1 120 ? 2.569 -7.918 3.493 1.00 94.75 120 GLY A O 1
ATOM 910 N N . GLY A 1 121 ? 2.739 -6.291 1.954 1.00 95.94 121 GLY A N 1
ATOM 911 C CA . GLY A 1 121 ? 1.915 -5.320 2.669 1.00 95.94 121 GLY A CA 1
A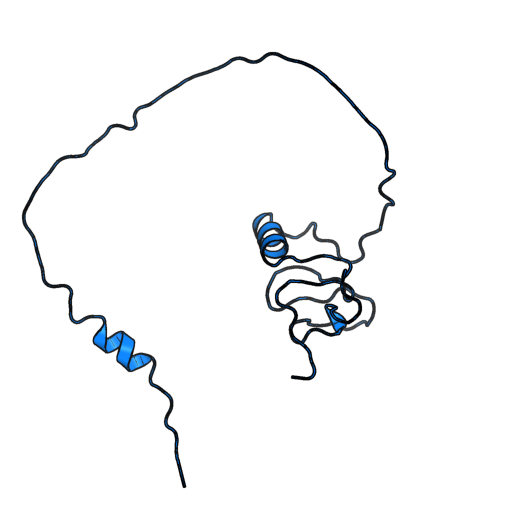TOM 912 C C . GLY A 1 121 ? 0.431 -5.658 2.673 1.00 95.94 121 GLY A C 1
ATOM 913 O O . GLY A 1 121 ? -0.019 -6.640 2.088 1.00 95.94 121 GLY A O 1
ATOM 914 N N . TYR A 1 122 ? -0.363 -4.818 3.328 1.00 97.94 122 TYR A N 1
ATOM 915 C CA . TYR A 1 122 ? -1.811 -4.988 3.430 1.00 97.94 122 TYR A CA 1
ATOM 916 C C . TYR A 1 122 ? -2.510 -3.635 3.549 1.00 97.94 122 TYR A C 1
ATOM 918 O O . TYR A 1 122 ? -1.935 -2.682 4.057 1.00 97.94 122 TYR A O 1
ATOM 926 N N . CYS A 1 123 ? -3.762 -3.540 3.100 1.00 98.31 123 CYS A N 1
ATOM 927 C CA . CYS A 1 123 ? -4.657 -2.429 3.428 1.00 98.31 123 CYS A CA 1
ATOM 928 C C . CYS A 1 123 ? -6.078 -2.963 3.651 1.00 98.31 123 CYS A C 1
ATOM 930 O O . CYS A 1 123 ? -6.401 -4.068 3.211 1.00 98.31 123 CYS A O 1
ATOM 932 N N . THR A 1 124 ? -6.956 -2.186 4.288 1.00 98.06 124 THR A N 1
ATOM 933 C CA . THR A 1 124 ? -8.315 -2.642 4.654 1.00 98.06 124 THR A CA 1
ATOM 934 C C . THR A 1 124 ? -9.222 -2.931 3.455 1.00 98.06 124 THR A C 1
ATOM 936 O O . THR A 1 124 ? -10.256 -3.575 3.609 1.00 98.06 124 THR A O 1
ATOM 939 N N . TYR A 1 125 ? -8.811 -2.506 2.259 1.00 97.38 125 TYR A N 1
ATOM 940 C CA . TYR A 1 125 ? -9.498 -2.722 0.984 1.00 97.38 125 TYR A CA 1
ATOM 941 C C . TYR A 1 125 ? -8.906 -3.886 0.178 1.00 97.38 125 TYR A C 1
ATOM 943 O O . TYR A 1 125 ? -9.059 -3.939 -1.044 1.00 97.38 125 TYR A O 1
ATOM 951 N N . TRP A 1 126 ? -8.197 -4.805 0.838 1.00 98.31 126 TRP A N 1
ATOM 952 C CA . TRP A 1 126 ? -7.720 -6.028 0.203 1.00 98.31 126 TRP A CA 1
ATOM 953 C C . TRP A 1 126 ? -8.875 -6.766 -0.490 1.00 98.31 126 TRP A C 1
ATOM 955 O O . TRP A 1 126 ? -9.945 -6.964 0.086 1.00 98.31 126 TRP A O 1
ATOM 965 N N . ALA A 1 127 ? -8.638 -7.168 -1.735 1.00 97.44 127 ALA A N 1
ATOM 966 C CA . ALA A 1 127 ? -9.585 -7.902 -2.556 1.00 97.44 127 ALA A CA 1
ATOM 967 C C . ALA A 1 127 ? -8.892 -9.146 -3.099 1.00 97.44 127 ALA A C 1
ATOM 969 O O . ALA A 1 127 ? -7.858 -9.027 -3.747 1.00 97.44 127 ALA A O 1
ATOM 970 N N . ASP A 1 128 ? -9.463 -10.317 -2.857 1.00 95.75 128 ASP A N 1
ATOM 971 C CA . ASP A 1 128 ? -8.912 -11.586 -3.323 1.00 95.75 128 ASP A CA 1
ATOM 972 C C . ASP A 1 128 ? -8.818 -11.618 -4.863 1.00 95.75 128 ASP A C 1
ATOM 974 O O . ASP A 1 128 ? -9.743 -11.208 -5.573 1.00 95.75 128 ASP A O 1
ATOM 978 N N . LYS A 1 129 ? -7.686 -12.093 -5.394 1.00 92.81 129 LYS A N 1
ATOM 979 C CA . LYS A 1 129 ? -7.467 -12.280 -6.838 1.00 92.81 129 LYS A CA 1
ATOM 980 C C . LYS A 1 129 ? -8.369 -13.344 -7.460 1.00 92.81 129 LYS A C 1
ATOM 982 O O . LYS A 1 129 ? -8.557 -13.320 -8.675 1.00 92.81 129 LYS A O 1
ATOM 987 N N . THR A 1 130 ? -8.881 -14.274 -6.663 1.00 87.38 130 THR A N 1
ATOM 988 C CA . THR A 1 130 ? -9.637 -15.439 -7.136 1.00 87.38 130 THR A CA 1
ATOM 989 C C . THR A 1 130 ? -11.135 -15.182 -7.321 1.00 87.38 130 THR A C 1
ATOM 991 O O . THR A 1 130 ? -11.818 -16.039 -7.881 1.00 87.38 130 THR A O 1
ATOM 994 N N . ILE A 1 131 ? -11.638 -14.011 -6.903 1.00 69.50 131 ILE A N 1
ATOM 995 C CA . ILE A 1 131 ? -13.058 -13.620 -6.997 1.00 69.50 131 ILE A CA 1
ATOM 996 C C . ILE A 1 131 ? -13.352 -12.830 -8.280 1.00 69.50 131 ILE A C 1
ATOM 998 O O . ILE A 1 131 ? -12.576 -11.903 -8.640 1.00 69.50 131 ILE A O 1
#

pLDDT: mean 73.96, std 22.26, range [35.91, 98.31]

Mean predicted aligned error: 18.42 Å

Solvent-accessible surface area (backbone atoms only — not comparable to full-atom values): 8940 Å² total; per-residue (Å²): 136,89,81,86,76,76,85,60,73,67,57,57,63,68,64,68,75,76,79,83,79,86,83,88,86,85,80,93,84,85,78,84,85,85,87,72,87,81,80,78,88,81,87,83,91,81,91,86,76,94,77,89,84,75,84,73,72,84,68,77,63,84,46,70,59,83,89,54,52,74,66,44,54,49,51,38,53,76,45,51,52,40,65,66,40,95,43,93,92,48,27,29,72,53,18,61,53,45,44,77,39,99,46,97,88,47,43,17,37,42,81,87,50,77,60,54,30,44,46,54,6,28,39,80,78,70,39,65,58,89,112

Nearest PDB structures (foldseek):
  3h31-assembly1_A  TM=9.140E-01  e=1.882E-08  Rhodothermus marinus

Sequence (131 aa):
MKKVDMYDRRRFLKQGFGYISILAIGGVVWGACNSGNVSKEQKPAANAAEEPPEKVPVSSDPCDITALTEQDIKNRKALGYVEDTPIPEKTCDSCKLFIPANDIKQCGTCALFKGPVQPGGYCTYWADKTI

Secondary structure (DSSP, 8-state):
--------HHHHHHHTTS-------------------------------------------SS--TTS-HHHHHHHHHTT-BSS-SSTT--STTBTTEE--SSTTS-EEETTEEEEE-TT-B-TT--BTT-